Protein AF-Q5M2C1-F1 (afdb_monomer_lite)

Sequence (68 aa):
MKLEEIKKFVAELRGLSQEELAKKENELKKELFDLRFQAAAGQLDQTARLNEVKKQIARIKTVQSEIK

Organism: Streptococcus thermophilus (strain ATCC BAA-250 / LMG 18311) (NCBI:txid264199)

pLDDT: mean 87.45, std 6.27, range [60.0, 94.44]

Foldseek 3Di:
DPPVVVVVLLVVLLPDDLVVLVVVLVVLVVVLVVLVVCVVVVNRPCPVVNVVSVVSSVSSVVSSVVVD

InterPro domains:
  IPR001854 Large ribosomal subunit protein uL29 [MF_00374] (7-67)
  IPR001854 Large ribosomal subunit protein uL29 [PF00831] (12-66)
  IPR001854 Large ribosomal subunit protein uL29 [TIGR00012] (12-66)
  IPR001854 Large ribosomal subunit protein uL29 [cd00427] (11-66)
  IPR018254 Large ribosomal subunit protein uL29, conserved site [PS00579] (46-60)
  IPR036049 Large ribosomal subunit protein uL29 superfamily [G3DSA:1.10.287.310] (1-62)
  IPR036049 Large ribosomal subunit protein uL29 superfamily [SSF46561] (11-66)
  IPR050063 Universal ribosomal protein uL29 [PTHR10916] (8-66)

Structure (mmCIF, N/CA/C/O backbone):
data_AF-Q5M2C1-F1
#
_entry.id   AF-Q5M2C1-F1
#
loop_
_atom_site.group_PDB
_atom_site.id
_atom_site.type_symbol
_atom_site.label_atom_id
_atom_site.label_alt_id
_atom_site.label_comp_id
_atom_site.label_asym_id
_atom_site.label_entity_id
_atom_site.label_seq_id
_atom_site.pdbx_PDB_ins_code
_atom_site.Cartn_x
_atom_site.Cartn_y
_atom_site.Cartn_z
_atom_site.occupancy
_atom_site.B_iso_or_equiv
_atom_site.auth_seq_id
_atom_site.auth_comp_id
_atom_site.auth_asym_id
_atom_site.auth_atom_id
_atom_site.pdbx_PDB_model_num
ATOM 1 N N . MET A 1 1 ? 0.759 9.186 11.003 1.00 60.00 1 MET A N 1
ATOM 2 C CA . MET A 1 1 ? 2.142 9.185 10.464 1.00 60.00 1 MET A CA 1
ATOM 3 C C . MET A 1 1 ? 2.859 10.488 10.788 1.00 60.00 1 MET A C 1
ATOM 5 O O . MET A 1 1 ? 2.291 11.558 10.564 1.00 60.00 1 MET A O 1
ATOM 9 N N . LYS A 1 2 ? 4.104 10.409 11.267 1.00 74.44 2 LYS A N 1
ATOM 10 C CA . LYS A 1 2 ? 5.001 11.572 11.385 1.00 74.44 2 LYS A CA 1
ATOM 11 C C . LYS A 1 2 ? 5.367 12.068 9.979 1.00 74.44 2 LYS A C 1
ATOM 13 O O . LYS A 1 2 ? 5.469 11.279 9.042 1.00 74.44 2 LYS A O 1
ATOM 18 N N . LEU A 1 3 ? 5.570 13.376 9.803 1.00 79.25 3 LEU A N 1
ATOM 19 C CA . LEU A 1 3 ? 5.916 13.963 8.494 1.00 79.25 3 LEU A CA 1
ATOM 20 C C . LEU A 1 3 ? 7.180 13.339 7.875 1.00 79.25 3 LEU A C 1
ATOM 22 O O . LEU A 1 3 ? 7.286 13.229 6.655 1.00 79.25 3 LEU A O 1
ATOM 26 N N . GLU A 1 4 ? 8.115 12.900 8.711 1.00 83.00 4 GLU A N 1
ATOM 27 C CA . GLU A 1 4 ? 9.356 12.246 8.290 1.00 83.00 4 GLU A CA 1
ATOM 28 C C . GLU A 1 4 ? 9.114 10.880 7.637 1.00 83.00 4 GLU A C 1
ATOM 30 O O . GLU A 1 4 ? 9.698 10.589 6.596 1.00 83.00 4 GLU A O 1
ATOM 35 N N . GLU A 1 5 ? 8.205 10.073 8.190 1.00 83.12 5 GLU A N 1
ATOM 36 C CA . GLU A 1 5 ? 7.831 8.759 7.642 1.00 83.12 5 GLU A CA 1
ATOM 37 C C . GLU A 1 5 ? 7.216 8.912 6.250 1.00 83.12 5 GLU A C 1
ATOM 39 O O . GLU A 1 5 ? 7.522 8.161 5.330 1.00 83.12 5 GLU A O 1
ATOM 44 N N . ILE A 1 6 ? 6.391 9.946 6.074 1.00 84.62 6 ILE A N 1
ATOM 45 C CA . ILE A 1 6 ? 5.760 10.268 4.794 1.00 84.62 6 ILE A CA 1
ATOM 46 C C . ILE A 1 6 ? 6.811 10.621 3.739 1.00 84.62 6 ILE A C 1
ATOM 48 O O . ILE A 1 6 ? 6.717 10.151 2.607 1.00 84.62 6 ILE A O 1
ATOM 52 N N . LYS A 1 7 ? 7.792 11.458 4.096 1.00 85.31 7 LYS A N 1
ATOM 53 C CA . LYS A 1 7 ? 8.862 11.865 3.178 1.00 85.31 7 LYS A CA 1
ATOM 54 C C . LYS A 1 7 ? 9.724 10.674 2.768 1.00 85.31 7 LYS A C 1
ATOM 56 O O . LYS A 1 7 ? 10.001 10.529 1.581 1.00 85.31 7 LYS A O 1
ATOM 61 N N . LYS A 1 8 ? 10.088 9.811 3.723 1.00 86.50 8 LYS A N 1
ATOM 62 C CA . LYS A 1 8 ? 10.827 8.568 3.450 1.00 86.50 8 LYS A CA 1
ATOM 63 C C . LYS A 1 8 ? 10.040 7.648 2.521 1.00 86.50 8 LYS A C 1
ATOM 65 O O . LYS A 1 8 ? 10.559 7.262 1.483 1.00 86.50 8 LYS A O 1
ATOM 70 N N . PHE A 1 9 ? 8.761 7.423 2.817 1.00 85.06 9 PHE A N 1
ATOM 71 C CA . PHE A 1 9 ? 7.886 6.605 1.979 1.00 85.06 9 PHE A CA 1
ATOM 72 C C . PHE A 1 9 ? 7.798 7.131 0.539 1.00 85.06 9 PHE A C 1
ATOM 74 O O . PHE A 1 9 ? 7.937 6.366 -0.405 1.00 85.06 9 PHE A O 1
ATOM 81 N N . VAL A 1 10 ? 7.612 8.441 0.339 1.00 85.1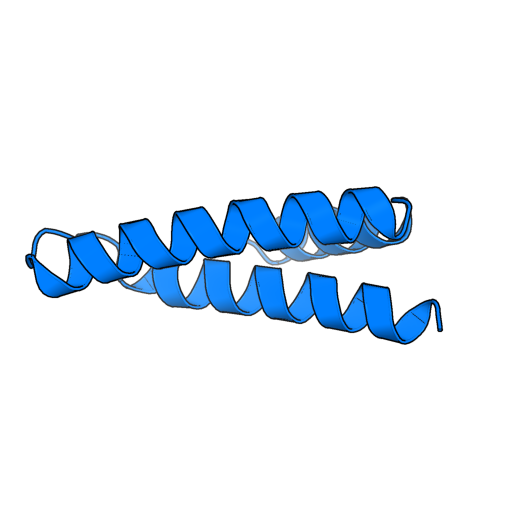9 10 VAL A N 1
ATOM 82 C CA . VAL A 1 10 ? 7.564 9.024 -1.017 1.00 85.19 10 VAL A CA 1
ATOM 83 C C . VAL A 1 10 ? 8.912 8.912 -1.737 1.00 85.19 10 VAL A C 1
ATOM 85 O O . VAL A 1 10 ? 8.929 8.634 -2.933 1.00 85.19 10 VAL A O 1
ATOM 88 N N . ALA A 1 11 ? 10.032 9.098 -1.034 1.00 87.12 11 ALA A N 1
ATOM 89 C CA . ALA A 1 11 ? 11.361 8.929 -1.619 1.00 87.12 11 ALA A CA 1
ATOM 90 C C . ALA A 1 11 ? 11.609 7.477 -2.063 1.00 87.12 11 ALA A C 1
ATOM 92 O O . ALA A 1 11 ? 12.100 7.259 -3.166 1.00 87.12 11 ALA A O 1
ATOM 93 N N . GLU A 1 12 ? 11.197 6.498 -1.252 1.00 86.06 12 GLU A N 1
ATOM 94 C CA . GLU A 1 12 ? 11.254 5.076 -1.604 1.00 86.06 12 GLU A CA 1
ATOM 95 C C . GLU A 1 12 ? 10.399 4.759 -2.832 1.00 86.06 12 GLU A C 1
ATOM 97 O O . GLU A 1 12 ? 10.847 4.035 -3.712 1.00 86.06 12 GLU A O 1
ATOM 102 N N . LEU A 1 13 ? 9.190 5.327 -2.934 1.00 85.81 13 LEU A N 1
ATOM 103 C CA . LEU A 1 13 ? 8.325 5.116 -4.099 1.00 85.81 13 LEU A CA 1
ATOM 104 C C . LEU A 1 13 ? 8.960 5.616 -5.402 1.00 85.81 13 LEU A C 1
ATOM 106 O O . LEU A 1 13 ? 8.818 4.964 -6.430 1.00 85.81 13 LEU A O 1
ATOM 110 N N . ARG A 1 14 ? 9.684 6.740 -5.377 1.00 82.88 14 ARG A N 1
ATOM 111 C CA . ARG A 1 14 ? 10.347 7.281 -6.578 1.00 82.88 14 ARG A CA 1
ATOM 112 C C . ARG A 1 14 ? 11.503 6.418 -7.092 1.00 82.88 14 ARG A C 1
ATOM 114 O O . ARG A 1 14 ? 11.888 6.580 -8.242 1.00 82.88 14 ARG A O 1
ATOM 121 N N . GLY A 1 15 ? 12.057 5.533 -6.261 1.00 83.38 15 GLY A N 1
ATOM 122 C CA . GLY A 1 15 ? 13.129 4.612 -6.651 1.00 83.38 15 GLY A CA 1
ATOM 123 C C . GLY A 1 15 ? 12.647 3.273 -7.217 1.00 83.38 15 GLY A C 1
ATOM 124 O O . GLY A 1 15 ? 13.477 2.478 -7.646 1.00 83.38 15 GLY A O 1
ATOM 125 N N . LEU A 1 16 ? 11.338 3.004 -7.196 1.00 84.06 16 LEU A N 1
ATOM 126 C CA . LEU A 1 16 ? 10.756 1.727 -7.617 1.00 84.06 16 LEU A CA 1
ATOM 127 C C . LEU A 1 16 ? 10.320 1.756 -9.081 1.00 84.06 16 LEU A C 1
ATOM 129 O O . LEU A 1 16 ? 9.933 2.796 -9.616 1.00 84.06 16 LEU A O 1
ATOM 133 N N . SER A 1 17 ? 10.323 0.585 -9.715 1.00 85.69 17 SER A N 1
ATOM 134 C CA . SER A 1 17 ? 9.801 0.421 -11.075 1.00 85.69 17 SER A CA 1
ATOM 135 C C . SER A 1 17 ? 8.273 0.578 -11.117 1.00 85.69 17 SER A C 1
ATOM 137 O O . SER A 1 17 ? 7.577 0.360 -10.121 1.00 85.69 17 SER A O 1
ATOM 139 N N . GLN A 1 18 ? 7.713 0.894 -12.291 1.00 86.25 18 GLN A N 1
ATOM 140 C CA . GLN A 1 18 ? 6.260 0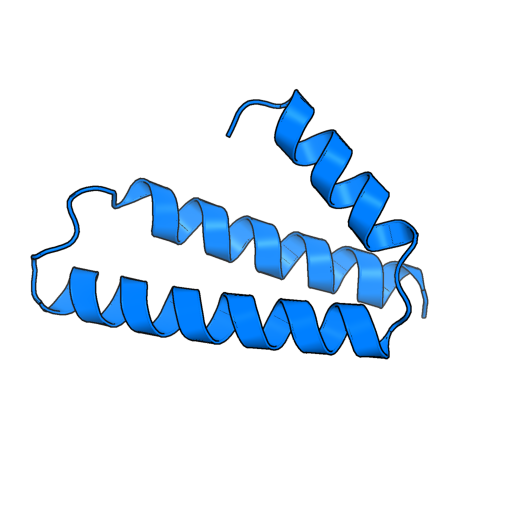.999 -12.491 1.00 86.25 18 GLN A CA 1
ATOM 141 C C . GLN A 1 18 ? 5.513 -0.272 -12.054 1.00 86.25 18 GLN A C 1
ATOM 143 O O . GLN A 1 18 ? 4.444 -0.185 -11.446 1.00 86.25 18 GLN A O 1
ATOM 148 N N . GLU A 1 19 ? 6.089 -1.450 -12.310 1.00 88.06 19 GLU A N 1
ATOM 149 C CA . GLU A 1 19 ? 5.503 -2.733 -11.906 1.00 88.06 19 GLU A CA 1
ATOM 150 C C . GLU A 1 19 ? 5.455 -2.896 -10.384 1.00 88.06 19 GLU A C 1
ATOM 152 O O . GLU A 1 19 ? 4.465 -3.374 -9.830 1.00 88.06 19 GLU A O 1
ATOM 157 N N . GLU A 1 20 ? 6.510 -2.477 -9.688 1.00 89.19 20 GLU A N 1
ATOM 158 C CA . GLU A 1 20 ? 6.593 -2.542 -8.228 1.00 89.19 20 GLU A CA 1
ATOM 159 C C . GLU A 1 20 ? 5.625 -1.554 -7.580 1.00 89.19 20 GLU A C 1
ATOM 161 O O . GLU A 1 20 ? 4.950 -1.892 -6.606 1.00 89.19 20 GLU A O 1
ATOM 166 N N . LEU A 1 21 ? 5.489 -0.358 -8.160 1.00 90.12 21 LEU A N 1
ATOM 167 C CA . LEU A 1 21 ? 4.480 0.615 -7.751 1.00 90.12 21 LEU A CA 1
ATOM 168 C C . LEU A 1 21 ? 3.065 0.057 -7.914 1.00 90.12 21 LEU A C 1
ATOM 170 O O . LEU A 1 21 ? 2.253 0.191 -7.000 1.00 90.12 21 LEU A O 1
ATOM 174 N N . ALA A 1 22 ? 2.774 -0.614 -9.032 1.00 90.44 22 ALA A N 1
ATOM 175 C CA . ALA A 1 22 ? 1.477 -1.247 -9.261 1.00 90.44 22 ALA A CA 1
ATOM 176 C C . ALA A 1 22 ? 1.207 -2.396 -8.273 1.00 90.44 22 ALA A C 1
ATOM 178 O O . ALA A 1 22 ? 0.092 -2.524 -7.760 1.00 90.44 22 ALA A O 1
ATOM 179 N N . LYS A 1 23 ? 2.225 -3.206 -7.946 1.00 92.75 23 LYS A N 1
ATOM 180 C CA . LYS A 1 23 ? 2.123 -4.244 -6.905 1.00 92.75 23 LYS A CA 1
ATOM 181 C C . LYS A 1 23 ? 1.798 -3.631 -5.540 1.00 92.75 23 LYS 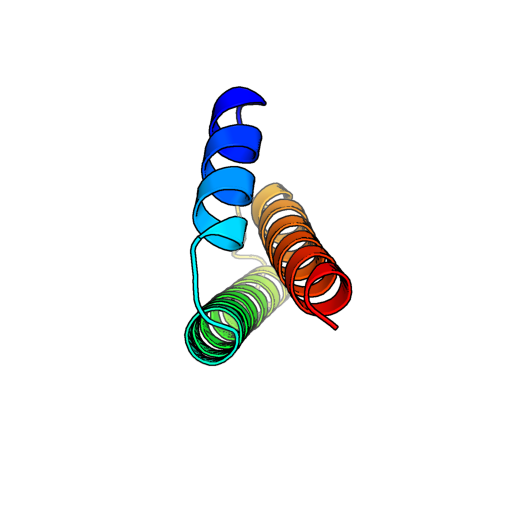A C 1
ATOM 183 O O . LYS 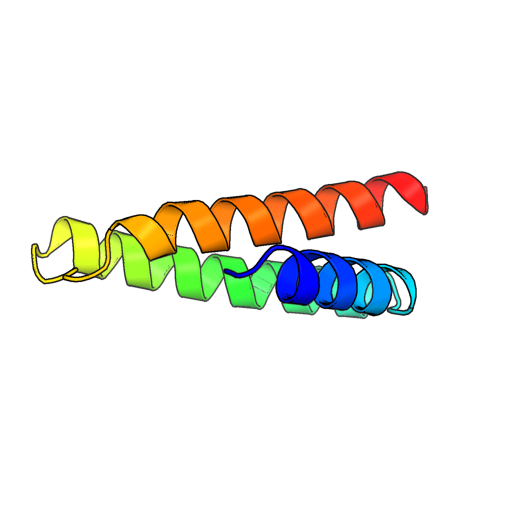A 1 23 ? 0.803 -4.028 -4.934 1.00 92.75 23 LYS A O 1
ATOM 188 N N . LYS A 1 24 ? 2.544 -2.605 -5.114 1.00 90.12 24 LYS A N 1
ATOM 189 C CA . LYS A 1 24 ? 2.284 -1.883 -3.854 1.00 90.12 24 LYS A CA 1
ATOM 190 C C . LYS A 1 24 ? 0.900 -1.233 -3.827 1.00 90.12 24 LYS A C 1
ATOM 192 O O . LYS A 1 24 ? 0.220 -1.268 -2.805 1.00 90.12 24 LYS A O 1
ATOM 197 N N . GLU A 1 25 ? 0.447 -0.659 -4.941 1.00 92.31 25 GLU A N 1
ATOM 198 C CA . GLU A 1 25 ? -0.903 -0.097 -5.039 1.00 92.31 25 GLU A CA 1
ATOM 199 C C . GLU A 1 25 ? -1.976 -1.171 -4.804 1.00 92.31 25 GLU A C 1
ATOM 201 O O . GLU A 1 25 ? -2.952 -0.931 -4.090 1.00 92.31 25 GLU A O 1
ATOM 206 N N . ASN A 1 26 ? -1.799 -2.360 -5.383 1.00 93.62 26 ASN A N 1
ATOM 207 C CA . ASN A 1 26 ? -2.734 -3.470 -5.225 1.00 93.62 26 ASN A CA 1
ATOM 208 C C . ASN A 1 26 ? -2.752 -4.022 -3.794 1.00 93.62 26 ASN A C 1
ATOM 210 O O . ASN A 1 26 ? -3.827 -4.342 -3.288 1.00 93.62 26 ASN A O 1
ATOM 214 N N . GLU A 1 27 ? -1.603 -4.089 -3.124 1.00 93.69 27 GLU A N 1
ATOM 215 C CA . GLU A 1 27 ? -1.513 -4.457 -1.705 1.00 93.69 27 GLU A CA 1
ATOM 216 C C . GLU A 1 27 ? -2.271 -3.461 -0.820 1.00 93.69 27 GLU A C 1
ATOM 218 O O . GLU A 1 27 ? -3.147 -3.860 -0.051 1.00 93.69 27 GLU A O 1
ATOM 223 N N . LEU A 1 28 ? -2.039 -2.157 -1.002 1.00 93.31 28 LEU A N 1
ATOM 224 C CA . LEU A 1 28 ? -2.748 -1.121 -0.244 1.00 93.31 28 LEU A CA 1
ATOM 225 C C . LEU A 1 28 ? -4.254 -1.094 -0.535 1.00 93.31 28 LEU A C 1
ATOM 227 O O . LEU A 1 28 ? -5.049 -0.752 0.339 1.00 93.31 28 LEU A O 1
ATOM 231 N N . LYS A 1 29 ? -4.684 -1.446 -1.753 1.00 93.50 29 LYS A N 1
ATOM 232 C CA . LYS A 1 29 ? -6.114 -1.590 -2.075 1.00 93.50 29 LYS A CA 1
ATOM 233 C C . LYS A 1 29 ? -6.760 -2.751 -1.324 1.00 93.50 29 LYS A C 1
ATOM 235 O O . LYS A 1 29 ? -7.909 -2.604 -0.912 1.00 93.50 29 LYS A O 1
ATOM 240 N N . LYS A 1 30 ? -6.049 -3.870 -1.145 1.00 94.44 30 LYS A N 1
ATOM 241 C CA . LYS A 1 30 ? -6.523 -4.991 -0.320 1.00 94.44 30 LYS A CA 1
ATOM 242 C C . LYS A 1 30 ? -6.634 -4.570 1.144 1.00 94.44 30 LYS A C 1
ATOM 244 O O . LYS A 1 30 ? -7.710 -4.701 1.711 1.00 94.44 30 LYS A O 1
ATOM 249 N N . GLU A 1 31 ? -5.605 -3.920 1.694 1.00 92.19 31 GLU A N 1
ATOM 250 C CA . GLU A 1 31 ? -5.661 -3.362 3.057 1.00 92.19 31 GLU A CA 1
ATOM 251 C C . GLU A 1 31 ? -6.835 -2.378 3.210 1.00 92.19 31 GLU A C 1
ATOM 253 O O . GLU A 1 31 ? -7.582 -2.426 4.185 1.00 92.19 31 GLU A O 1
ATOM 258 N N . LEU A 1 32 ? -7.069 -1.511 2.217 1.00 93.12 32 LEU A N 1
ATOM 259 C CA . LEU A 1 32 ? -8.208 -0.592 2.229 1.00 93.12 32 LEU A CA 1
ATOM 260 C C . LEU A 1 32 ? -9.557 -1.325 2.212 1.00 93.12 32 LEU A C 1
ATOM 262 O O . LEU A 1 32 ? -10.510 -0.834 2.817 1.00 93.12 32 LEU A O 1
ATOM 266 N N . PHE A 1 33 ? -9.664 -2.448 1.499 1.00 93.50 33 PHE A N 1
ATOM 267 C CA . PHE A 1 33 ? -10.868 -3.276 1.486 1.00 93.50 33 PHE A CA 1
ATOM 268 C C . PHE A 1 33 ? -11.120 -3.896 2.863 1.00 93.50 33 PHE A C 1
ATOM 270 O O . PHE A 1 33 ? -12.220 -3.742 3.390 1.00 93.50 33 PHE A O 1
ATOM 277 N N . ASP A 1 34 ? -10.095 -4.477 3.481 1.00 92.25 34 ASP A N 1
ATOM 278 C CA . ASP A 1 34 ? -10.196 -5.087 4.809 1.00 92.25 34 ASP A CA 1
ATOM 279 C C . ASP A 1 34 ? -10.549 -4.047 5.879 1.00 92.25 34 ASP A C 1
ATOM 281 O O . ASP A 1 34 ? -11.457 -4.254 6.682 1.00 92.25 34 ASP A O 1
ATOM 285 N N . LEU A 1 35 ? -9.924 -2.865 5.836 1.00 91.69 35 LEU A N 1
ATOM 286 C CA . LEU A 1 35 ? -10.254 -1.761 6.741 1.00 91.69 35 LEU A CA 1
ATOM 287 C C . LEU A 1 35 ? -11.684 -1.250 6.535 1.00 91.69 35 LEU A C 1
ATOM 289 O O . LEU A 1 35 ? -12.352 -0.875 7.496 1.00 91.69 35 LEU A O 1
ATOM 293 N N . ARG A 1 36 ? -12.176 -1.210 5.290 1.00 91.62 36 ARG A N 1
ATOM 294 C CA . ARG A 1 36 ? -13.575 -0.849 5.002 1.00 91.62 36 ARG A CA 1
ATOM 295 C C . ARG A 1 36 ? -14.539 -1.910 5.516 1.00 91.62 36 ARG A C 1
ATOM 297 O O . ARG A 1 36 ? -15.597 -1.550 6.021 1.00 91.62 36 ARG A O 1
ATOM 304 N N . PHE A 1 37 ? -14.171 -3.182 5.404 1.00 91.38 37 PHE A N 1
ATOM 305 C CA . PHE A 1 37 ? -14.951 -4.291 5.932 1.00 91.38 37 PHE A CA 1
ATOM 306 C C . PHE A 1 37 ? -15.028 -4.230 7.465 1.00 91.38 37 PHE A C 1
ATOM 308 O O . PHE A 1 37 ? -16.122 -4.256 8.020 1.00 91.38 37 PHE A O 1
ATOM 315 N N . GLN A 1 38 ? -13.897 -4.017 8.143 1.00 90.38 38 GLN A N 1
ATOM 316 C CA . GLN A 1 38 ? -13.837 -3.808 9.596 1.00 90.38 38 GLN A CA 1
ATOM 317 C C . GLN A 1 38 ? -14.619 -2.565 10.043 1.00 90.38 38 GLN A C 1
ATOM 319 O O . GLN A 1 38 ? -15.309 -2.602 11.062 1.00 90.38 38 GLN A O 1
ATOM 324 N N . ALA A 1 39 ? -14.553 -1.473 9.272 1.00 90.31 39 ALA A N 1
ATOM 325 C CA . ALA A 1 39 ? -15.324 -0.262 9.543 1.00 90.31 39 ALA A CA 1
ATOM 326 C C . ALA A 1 39 ? -16.833 -0.507 9.431 1.00 90.31 39 ALA A C 1
ATOM 328 O O . ALA A 1 39 ? -17.588 -0.036 10.277 1.00 90.31 39 ALA A O 1
ATOM 329 N N . ALA A 1 40 ? -17.269 -1.261 8.418 1.00 89.25 40 ALA A N 1
ATOM 330 C CA . ALA A 1 40 ? -18.668 -1.642 8.246 1.00 89.25 40 ALA A CA 1
ATOM 331 C C . ALA A 1 40 ? -19.147 -2.606 9.345 1.00 89.25 40 ALA A C 1
ATOM 333 O O . ALA A 1 40 ? -20.281 -2.495 9.798 1.00 89.25 40 ALA A O 1
ATOM 334 N N . ALA A 1 41 ? -18.275 -3.506 9.811 1.00 90.81 41 ALA A N 1
ATOM 335 C CA . ALA A 1 41 ? -18.540 -4.400 10.938 1.00 90.81 41 ALA A CA 1
ATOM 336 C C . ALA A 1 41 ? -18.539 -3.688 12.309 1.00 90.81 41 ALA A C 1
ATOM 338 O O . ALA A 1 41 ? -18.863 -4.311 13.316 1.00 90.81 41 ALA A O 1
ATOM 339 N N . GLY A 1 42 ? -18.160 -2.404 12.371 1.00 85.75 42 GLY A N 1
ATOM 340 C CA . GLY A 1 42 ? -18.092 -1.634 13.617 1.00 85.75 42 GLY A CA 1
ATOM 341 C C . GLY A 1 42 ? -16.931 -2.022 14.540 1.00 85.75 42 GLY A C 1
ATOM 342 O O . GLY A 1 42 ? -16.936 -1.645 15.705 1.00 85.75 42 GLY A O 1
ATOM 343 N N . GLN A 1 43 ? -15.941 -2.761 14.033 1.00 82.62 43 GLN A N 1
ATOM 344 C CA . GLN A 1 43 ? -14.781 -3.255 14.791 1.00 82.62 43 GLN A CA 1
ATOM 345 C C . GLN A 1 43 ? -13.509 -2.426 14.543 1.00 82.62 43 GLN A C 1
ATOM 347 O O . GLN A 1 43 ? -12.416 -2.825 14.937 1.00 82.62 43 GLN A O 1
ATOM 352 N N . LEU A 1 44 ? -13.616 -1.297 13.833 1.00 79.38 44 LEU A N 1
ATOM 353 C CA . LEU A 1 44 ? -12.457 -0.480 13.486 1.00 79.38 44 LEU A CA 1
ATOM 354 C C . LEU A 1 44 ? -12.171 0.577 14.560 1.00 79.38 44 LEU A C 1
ATOM 356 O O . LEU A 1 44 ? -12.703 1.686 14.504 1.00 79.38 44 LEU A O 1
ATOM 360 N N . ASP A 1 45 ? -11.242 0.268 15.461 1.00 76.88 45 ASP A N 1
ATOM 361 C CA . ASP A 1 45 ? -10.768 1.210 16.486 1.00 76.88 45 ASP A CA 1
ATOM 362 C C . ASP A 1 45 ? -10.023 2.415 15.880 1.00 76.88 45 ASP A C 1
ATOM 364 O O . ASP A 1 45 ? -10.100 3.542 16.370 1.00 76.88 45 ASP A O 1
ATOM 368 N N . GLN A 1 46 ? -9.299 2.201 14.775 1.00 82.25 46 GLN A N 1
ATOM 369 C CA . GLN A 1 46 ? -8.427 3.205 14.156 1.00 82.25 46 GLN A CA 1
ATOM 370 C C . GLN A 1 46 ? -8.994 3.749 12.840 1.00 82.25 46 GLN A C 1
ATOM 372 O O . GLN A 1 46 ? -8.453 3.529 11.755 1.00 82.25 46 GLN A O 1
ATOM 377 N N . THR A 1 47 ? -10.054 4.552 12.925 1.00 85.38 47 THR A N 1
ATOM 378 C CA . THR A 1 47 ? -10.670 5.214 11.755 1.00 85.38 47 THR A CA 1
ATOM 379 C C . THR A 1 47 ? -9.691 6.099 10.967 1.00 85.38 47 THR A C 1
ATOM 381 O O . THR A 1 47 ? -9.819 6.244 9.748 1.00 85.38 47 THR A O 1
ATOM 384 N N . ALA A 1 48 ? -8.653 6.633 11.624 1.00 87.62 48 ALA A N 1
ATOM 385 C CA . ALA A 1 48 ? -7.581 7.392 10.981 1.00 87.62 48 ALA A CA 1
ATOM 386 C C . ALA A 1 48 ? -6.812 6.571 9.927 1.00 87.62 48 ALA A C 1
ATOM 388 O O . ALA A 1 48 ? -6.385 7.134 8.913 1.00 87.62 48 ALA A O 1
ATOM 389 N 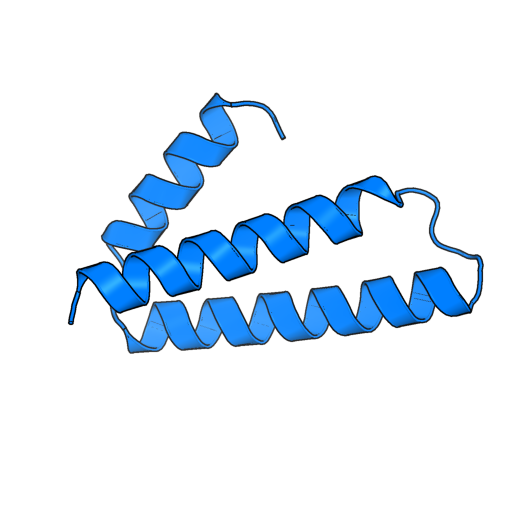N . ARG A 1 49 ? -6.691 5.247 10.113 1.00 86.56 49 ARG A N 1
ATOM 390 C CA . ARG A 1 49 ? -5.943 4.360 9.212 1.00 86.56 49 ARG A CA 1
ATOM 391 C C . A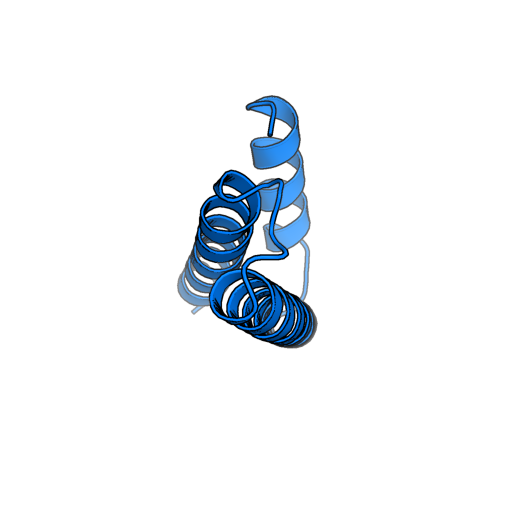RG A 1 49 ? -6.544 4.331 7.808 1.00 86.56 49 ARG A C 1
ATOM 393 O O . ARG A 1 49 ? -5.805 4.363 6.828 1.00 86.56 49 ARG A O 1
ATOM 400 N N . LEU A 1 50 ? -7.874 4.400 7.688 1.00 89.50 50 LEU A N 1
ATOM 401 C CA . LEU A 1 50 ? -8.559 4.502 6.391 1.00 89.50 50 LEU A CA 1
ATOM 402 C C . LEU A 1 50 ? -8.080 5.712 5.581 1.00 89.50 50 LEU A C 1
ATOM 404 O O . LEU A 1 50 ? -7.858 5.617 4.373 1.00 89.50 50 LEU A O 1
ATOM 408 N N . ASN A 1 51 ? -7.925 6.862 6.238 1.00 90.50 51 ASN A N 1
ATOM 409 C CA . ASN A 1 51 ? -7.457 8.082 5.587 1.00 90.50 51 ASN A CA 1
ATOM 410 C C . ASN A 1 51 ? -5.961 8.014 5.260 1.00 90.50 51 ASN A C 1
ATOM 412 O O . ASN A 1 51 ? -5.540 8.539 4.229 1.00 90.50 51 ASN A O 1
ATOM 416 N N . GLU A 1 52 ? -5.161 7.359 6.100 1.00 90.62 52 GLU A N 1
ATOM 417 C CA . GLU A 1 52 ? -3.740 7.126 5.843 1.00 90.62 52 GLU A CA 1
ATOM 418 C C . GLU A 1 52 ? -3.510 6.247 4.610 1.00 90.62 52 GLU A C 1
ATOM 420 O O . GLU A 1 52 ? -2.787 6.668 3.705 1.00 90.62 52 GLU A O 1
ATOM 425 N N . VAL A 1 53 ? -4.184 5.095 4.520 1.00 91.75 53 VAL A N 1
ATOM 426 C CA . VAL A 1 53 ? -4.069 4.171 3.378 1.00 91.75 53 VAL A CA 1
ATOM 427 C C . VAL A 1 53 ? -4.547 4.839 2.085 1.00 91.75 53 VAL A C 1
ATOM 429 O O . VAL A 1 53 ? -3.862 4.781 1.064 1.00 91.75 53 VAL A O 1
ATOM 432 N N . LYS A 1 54 ? -5.660 5.590 2.123 1.00 92.62 54 LYS A N 1
ATOM 433 C CA . LYS A 1 54 ? -6.111 6.396 0.969 1.00 92.62 54 LYS A CA 1
ATOM 434 C C . LYS A 1 54 ? -5.039 7.384 0.498 1.00 92.62 54 LYS A C 1
ATOM 436 O O . LYS A 1 54 ? -4.802 7.503 -0.703 1.00 92.62 54 LYS A O 1
ATOM 441 N N . LYS A 1 55 ? -4.382 8.088 1.429 1.00 92.75 55 LYS A N 1
ATOM 442 C CA . LYS A 1 55 ? -3.297 9.031 1.111 1.00 92.75 55 LYS A CA 1
ATOM 443 C C . LYS A 1 55 ? -2.061 8.320 0.556 1.00 92.75 55 LYS A C 1
ATOM 445 O O . LYS A 1 55 ? -1.413 8.869 -0.329 1.00 92.75 55 LYS A O 1
ATOM 450 N N . GLN A 1 56 ? -1.726 7.125 1.043 1.00 91.19 56 GLN A N 1
ATOM 451 C CA . GLN A 1 56 ? -0.620 6.328 0.502 1.00 91.19 56 GLN A CA 1
ATOM 452 C C . GLN A 1 56 ? -0.895 5.892 -0.941 1.00 91.19 56 GLN A C 1
ATOM 454 O O . GLN A 1 56 ? -0.051 6.129 -1.800 1.00 91.19 56 GLN A O 1
ATOM 459 N N . ILE A 1 57 ? -2.095 5.373 -1.234 1.00 92.50 57 ILE A N 1
ATOM 460 C CA . ILE A 1 57 ? -2.513 5.024 -2.604 1.00 92.50 57 ILE A CA 1
ATOM 461 C C . ILE A 1 57 ? -2.435 6.251 -3.521 1.00 92.50 57 ILE A C 1
ATOM 463 O O . ILE A 1 57 ? -1.904 6.162 -4.625 1.00 92.50 57 ILE A O 1
ATOM 467 N N . ALA A 1 58 ? -2.923 7.409 -3.062 1.00 93.19 58 ALA A N 1
ATOM 468 C CA . ALA A 1 58 ? -2.854 8.645 -3.837 1.00 93.19 58 ALA A CA 1
ATOM 469 C C . ALA A 1 58 ? -1.405 9.034 -4.176 1.00 93.19 58 ALA A C 1
ATOM 471 O O . ALA A 1 58 ? -1.125 9.356 -5.323 1.00 93.19 58 ALA A O 1
ATOM 472 N N . ARG A 1 59 ? -0.473 8.934 -3.217 1.00 90.94 59 ARG A N 1
ATOM 473 C CA . ARG A 1 59 ? 0.955 9.217 -3.451 1.00 90.94 59 ARG A CA 1
ATOM 474 C C . ARG A 1 59 ? 1.589 8.260 -4.455 1.00 90.94 59 ARG A C 1
ATOM 476 O O . ARG A 1 59 ? 2.349 8.721 -5.296 1.00 90.94 59 ARG A O 1
ATOM 483 N N . ILE A 1 60 ? 1.267 6.964 -4.394 1.00 90.31 60 ILE A N 1
ATOM 484 C CA . ILE A 1 60 ? 1.740 5.986 -5.390 1.00 90.31 60 ILE A CA 1
ATOM 485 C C . ILE A 1 60 ? 1.262 6.387 -6.785 1.00 90.31 60 ILE A C 1
ATOM 487 O O . ILE A 1 60 ? 2.075 6.470 -7.700 1.00 90.31 60 ILE A O 1
ATOM 491 N N . LYS A 1 61 ? -0.027 6.716 -6.933 1.00 90.69 61 LYS A N 1
ATOM 492 C CA . LYS A 1 61 ? -0.586 7.172 -8.213 1.00 90.69 61 LYS A CA 1
ATOM 493 C C . LYS A 1 61 ? 0.057 8.462 -8.714 1.00 90.69 61 LYS A C 1
ATOM 495 O O . LYS A 1 61 ? 0.275 8.601 -9.912 1.00 90.69 61 LYS A O 1
ATOM 500 N N . THR A 1 62 ? 0.373 9.397 -7.817 1.00 92.56 62 THR A N 1
ATOM 501 C CA . THR A 1 62 ? 1.104 10.619 -8.174 1.00 92.56 62 THR A CA 1
ATOM 502 C C . THR A 1 62 ? 2.484 10.281 -8.731 1.00 92.56 62 THR A C 1
ATOM 504 O O . THR A 1 62 ? 2.800 10.729 -9.824 1.00 92.56 62 THR A O 1
ATOM 507 N N . VAL A 1 63 ? 3.264 9.435 -8.050 1.00 89.00 63 VAL A N 1
ATOM 508 C CA . VAL A 1 63 ? 4.592 9.013 -8.532 1.00 89.00 63 VAL A CA 1
ATOM 509 C C . VAL A 1 63 ? 4.490 8.259 -9.863 1.00 89.00 63 VAL A C 1
ATOM 511 O O . VAL A 1 63 ? 5.250 8.542 -10.779 1.00 89.00 63 VAL A O 1
ATOM 514 N N . GLN A 1 64 ? 3.512 7.362 -10.024 1.00 88.19 64 GLN A N 1
ATOM 515 C CA . GLN A 1 64 ? 3.263 6.685 -11.305 1.00 88.19 64 GLN A CA 1
ATOM 516 C C . GLN A 1 64 ? 2.946 7.674 -12.438 1.00 88.19 64 GLN A C 1
ATOM 518 O O . GLN A 1 64 ? 3.376 7.463 -13.568 1.00 88.19 64 GLN A O 1
ATOM 523 N N . SER A 1 65 ? 2.206 8.749 -12.145 1.00 88.88 65 SER A N 1
ATOM 524 C CA . SER A 1 65 ? 1.891 9.797 -13.119 1.00 88.88 65 SER A CA 1
ATOM 525 C C . SER A 1 65 ? 3.071 10.726 -13.418 1.00 88.88 65 SER A C 1
ATOM 527 O O . SER A 1 65 ? 3.070 11.315 -14.491 1.00 88.88 65 SER A O 1
ATOM 529 N N . GLU A 1 66 ? 4.032 10.886 -12.500 1.00 86.88 66 GLU A N 1
ATOM 530 C CA . GLU A 1 66 ? 5.261 11.675 -12.707 1.00 86.88 66 GLU A CA 1
ATOM 531 C C . GLU A 1 66 ? 6.254 10.971 -13.654 1.00 86.88 66 GLU A C 1
ATOM 533 O O . GLU A 1 66 ? 7.037 11.643 -14.314 1.00 86.88 66 GLU A O 1
ATOM 538 N N . ILE A 1 67 ? 6.239 9.630 -13.713 1.00 78.31 67 ILE A N 1
ATOM 539 C CA . ILE A 1 67 ? 7.141 8.827 -14.570 1.00 78.31 67 ILE A CA 1
ATOM 540 C C . ILE A 1 67 ? 6.685 8.827 -16.042 1.00 78.31 67 ILE A C 1
ATOM 542 O O . ILE A 1 67 ? 7.480 8.524 -16.931 1.00 78.31 67 ILE A O 1
ATOM 546 N N . LYS A 1 68 ? 5.405 9.115 -16.294 1.00 64.12 68 LYS A N 1
ATOM 547 C CA . LYS A 1 68 ? 4.811 9.123 -17.634 1.00 64.12 68 LYS A CA 1
ATOM 548 C C . LYS A 1 68 ? 5.195 10.378 -18.411 1.00 64.12 68 LYS A C 1
ATOM 550 O O . LYS A 1 68 ? 5.475 10.216 -19.619 1.00 64.12 68 LYS A O 1
#

Secondary structure (DSSP, 8-state):
--HHHHHHHHHHHHTS-HHHHHHHHHHHHHHHHHHHHHHHTT--S-HHHHHHHHHHHHHHHHHHHH--

Radius of gyration: 13.06 Å; chains: 1; bounding box: 32×19×34 Å

=== Feature glossary ===
Each block in this record encodes a different view of the same protein. In brief:

Predicted aligned error. PAE(i, j) answers: if I align the predicted and true structures on residue i, how far off (in Å) do I expect residue j to be? A block-diagonal PAE matrix with low values on the blocks and high values off-diagonal is the signature of a multi-domain protein with confidently predicted domains but uncertain inter-domain orientation.

Contact-map, Ramachandran, and PAE plots. Plot images: a contact map (which residues are close in 3D, as an N×N binary image), a Ramachandran scatter (backbone torsion angles, revealing secondary-structure composition at a glance), and — for AlphaFold structures — a PAE heatmap (pairwise prediction confidence).

Backbone torsions (φ/ψ). φ (phi) and ψ (psi) are the two rotatable backbone dihedrals per residue: φ is the C(i-1)–N–Cα–C torsion, ψ is the N–Cα–C–N(i+1) torsion, both in degrees on (−180°, 180°]. α-helical residues cluster near (−60°, −45°); β-strand residues near (−120°, +130°). A Ramachandran plot is simply a scatter of (φ, ψ) for every residue.

Foldseek 3Di. A 3Di character summarizes, for each residue, the relative orientation of the Cα frame of its nearest spatial neighbor. Because it encodes fold topology rather than chemistry, 3Di alignments detect remote structural similarity that sequence alignment misses.

Radius of gyration, Cα contacts, bounding box. Three whole-structure scalars: the radius of gyration (RMS distance of Cα from centroid, in Å), the count of Cα–Cα contacts (pairs closer than 8 Å and separated by more than four residues in sequence — i.e. tertiary, not local, contacts), and the bounding-box dimensions. Together they distinguish compact globular folds from extended fibres or disordered chains.

Sequence. Sequence gives the chain of amino acids in standard one-letter code (A=alanine, C=cysteine, …, Y=tyrosine), read N→C. It is the only feature that is directly encoded by the gene; all structural features are derived from the folded form of this sequence.

mmCIF coordinates. Atomic coordinates in PDBx/mmCIF format — the same representation the Protein Data Bank distributes. Each line of the _atom_site loop places one backbone atom in Cartesian space (units: ångströms, origin: arbitrary).

Secondary structure (3-state, P-SEA). Three-state secondary structure (P-SEA) collapses the eight DSSP classes into helix (a), strand (b), and coil (c). P-SEA assigns these from Cα geometry alone — distances and angles — without requiring backbone oxygens, so it works on any Cα trace.

InterPro / GO / CATH / organism. Functional annotations link the protein to curated databases. InterPro entries identify conserved domains and families by matching the sequence against member-database signatures (Pfam, PROSITE, CDD, …). Gene Ontology (GO) terms describe molecular function, biological process, and cellular component in a controlled vocabulary. CATH places the structure in a hierarchical fold classification (Class/Architecture/Topology/Homologous-superfamily). The organism is the source species.

B-factor. B-factor (Debye–Waller factor) reflects atomic displacement in the crystal lattice. It is an experimental observable (units Å²), not a prediction; low values mean the atom is pinned down, high values mean it moves or is heterogeneous across the crystal.

Rendered structure images. Structure images are PyMOL renders from six orthogonal camera directions. Cartoon representation draws helices as coils and strands as arrows; sticks shows the backbone as bonds; surface shows the solvent-excluded envelope. Rainbow coloring maps sequence position to hue (blue→red, N→C); chain coloring assigns a distinct color per polypeptide.

Solvent-accessible surface area. Solvent-accessible surface area (SASA) is the area in Å² traced out by the centre of a 1.4 Å probe sphere (a water molecule) rolled over the protein's van der Waals surface (Shrake–Rupley / Lee–Richards construction). Buried residues have near-zero SASA; fully exposed residues can exceed 200 Å². The total SASA scales roughly with the number of surface residues.

Secondary structure (8-state, DSSP). The SS8 string is DSSP's per-residue secondary-structure call. α-helix (H) means an i→i+4 H-bond ladder; β-strand (E) means the residue participates in a β-sheet; 3₁₀ (G) and π (I) are tighter and wider helices; T/S are turns/bends; '-' is loop.

pLDDT. For AlphaFold models, the B-factor field carries pLDDT — the model's own estimate of local accuracy on a 0–100 scale. Regions with pLDDT<50 should be treated as essentially unmodeled; they often correspond to intrinsically disordered segments.

Nearest PDB structures. Nearest PDB neighbors are the top structural matches found by Foldseek when searching this structure against the entire Protein Data Bank. Each hit reports a TM-score (0 to 1; >0.5 almost always implies the same fold) and an E-value. These are *structural* homologs — they may share no detectable sequence similarity.